Protein AF-A0A9X3GA87-F1 (afdb_monomer_lite)

Foldseek 3Di:
DDDPDDDPCLLPPVLLVVLVVLLVVLVVQLVVCVVVVVVVSNVVSVVSNVVSVVSNVVSVVVNVVVVVVVVVVVD

Structure (mmCIF, N/CA/C/O backbone):
data_AF-A0A9X3GA87-F1
#
_entry.id   AF-A0A9X3GA87-F1
#
loop_
_atom_site.group_PDB
_atom_site.id
_atom_site.type_symbol
_atom_site.label_atom_id
_atom_site.label_alt_id
_atom_site.label_comp_id
_atom_site.label_asym_id
_atom_site.label_entity_id
_atom_site.label_seq_id
_atom_site.pdbx_PDB_ins_code
_atom_site.Cartn_x
_atom_site.Cartn_y
_atom_site.Cartn_z
_atom_site.occupancy
_atom_site.B_iso_or_equiv
_atom_site.auth_seq_id
_atom_site.auth_comp_id
_atom_site.auth_asym_id
_atom_site.auth_atom_id
_atom_site.pdbx_PDB_model_num
ATOM 1 N N . MET A 1 1 ? 0.996 -2.528 -31.679 1.00 45.44 1 MET A N 1
ATOM 2 C CA . MET A 1 1 ? 0.406 -2.245 -30.352 1.00 45.44 1 MET A CA 1
ATOM 3 C C . MET A 1 1 ? 1.231 -1.147 -29.710 1.00 45.44 1 MET A C 1
ATOM 5 O O . MET A 1 1 ? 2.431 -1.340 -29.570 1.00 45.44 1 MET A O 1
ATOM 9 N N . ALA A 1 2 ? 0.639 0.012 -29.413 1.00 55.84 2 ALA A N 1
ATOM 10 C CA . ALA A 1 2 ? 1.348 1.066 -28.690 1.00 55.84 2 ALA A CA 1
ATOM 11 C C . ALA A 1 2 ? 1.732 0.536 -27.302 1.00 55.84 2 ALA A C 1
ATOM 13 O O . ALA A 1 2 ? 0.889 -0.047 -26.617 1.00 55.84 2 ALA A O 1
ATOM 14 N N . ALA A 1 3 ? 2.996 0.697 -26.903 1.00 58.34 3 ALA A N 1
ATOM 15 C CA . ALA A 1 3 ? 3.379 0.435 -25.524 1.00 58.34 3 ALA A CA 1
ATOM 16 C C . ALA A 1 3 ? 2.508 1.329 -24.620 1.00 58.34 3 ALA A C 1
ATOM 18 O O . ALA A 1 3 ? 2.345 2.510 -24.943 1.00 58.34 3 ALA A O 1
ATOM 19 N N . PRO A 1 4 ? 1.919 0.799 -23.531 1.00 69.44 4 PRO A N 1
ATOM 20 C CA . PRO A 1 4 ? 1.176 1.621 -22.584 1.00 69.44 4 PRO A CA 1
ATOM 21 C C . PRO A 1 4 ? 2.023 2.833 -22.191 1.00 69.44 4 PRO A C 1
ATOM 23 O O . PRO A 1 4 ? 3.219 2.675 -21.940 1.00 69.44 4 PRO A O 1
ATOM 26 N N . PHE A 1 5 ? 1.432 4.030 -22.168 1.00 67.69 5 PHE A N 1
ATOM 27 C CA . PHE A 1 5 ? 2.141 5.225 -21.718 1.00 67.69 5 PHE A C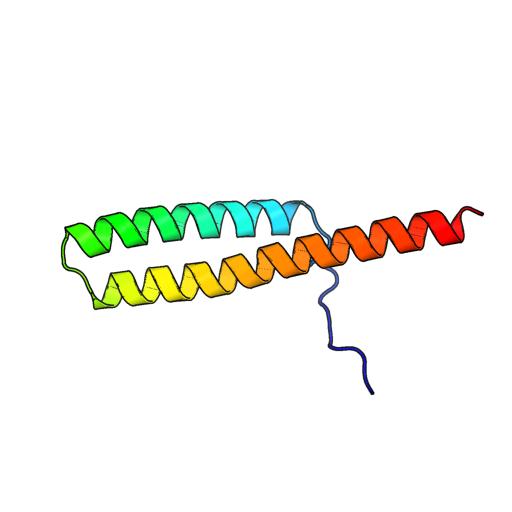A 1
ATOM 28 C C . PHE A 1 5 ? 2.551 5.038 -20.256 1.00 67.69 5 PHE A C 1
ATOM 30 O O . PHE A 1 5 ? 1.724 4.715 -19.403 1.00 67.69 5 PHE A O 1
ATOM 37 N N . ARG A 1 6 ? 3.843 5.205 -19.979 1.00 67.00 6 ARG A N 1
ATOM 38 C CA . ARG A 1 6 ? 4.456 4.926 -18.678 1.00 67.00 6 ARG A CA 1
ATOM 39 C C . ARG A 1 6 ? 5.199 6.187 -18.250 1.00 67.00 6 ARG A C 1
ATOM 41 O O . ARG A 1 6 ? 6.202 6.522 -18.880 1.00 67.00 6 ARG A O 1
ATOM 48 N N . PRO A 1 7 ? 4.689 6.936 -17.258 1.00 69.69 7 PRO A N 1
ATOM 49 C CA . PRO A 1 7 ? 5.276 8.215 -16.900 1.00 69.69 7 PRO A CA 1
ATOM 50 C C . PRO A 1 7 ? 6.739 8.053 -16.458 1.00 69.69 7 PRO A C 1
ATOM 52 O O . PRO A 1 7 ? 7.040 7.144 -15.683 1.00 69.69 7 PRO A O 1
ATOM 55 N N . PRO A 1 8 ? 7.653 8.944 -16.877 1.00 71.00 8 PRO A N 1
ATOM 56 C CA . PRO A 1 8 ? 9.092 8.798 -16.627 1.00 71.00 8 PRO A CA 1
ATOM 57 C C . PRO A 1 8 ? 9.467 8.822 -15.137 1.00 71.00 8 PRO A C 1
ATOM 59 O O . PRO A 1 8 ? 10.528 8.342 -14.750 1.00 71.00 8 PRO A O 1
ATOM 62 N N . TRP A 1 9 ? 8.588 9.340 -14.276 1.00 74.31 9 TRP A N 1
ATOM 63 C CA . TRP A 1 9 ? 8.795 9.380 -12.830 1.00 74.31 9 TRP A CA 1
ATOM 64 C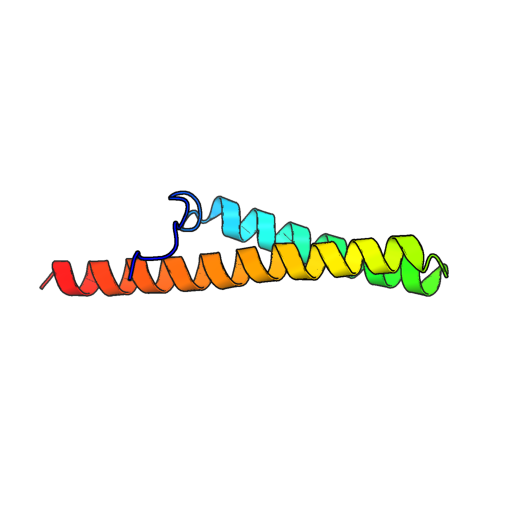 C . TRP A 1 9 ? 8.548 8.039 -12.120 1.00 74.31 9 TRP A C 1
ATOM 66 O O . TRP A 1 9 ? 8.950 7.902 -10.967 1.00 74.31 9 TRP A O 1
ATOM 76 N N . PHE A 1 10 ? 7.951 7.031 -12.771 1.00 73.69 10 PHE A N 1
ATOM 77 C CA . PHE A 1 10 ? 7.662 5.732 -12.141 1.00 73.69 10 PHE A CA 1
ATOM 78 C C . PHE A 1 10 ? 8.916 4.968 -11.693 1.00 73.69 10 PHE A C 1
ATOM 80 O O . PHE A 1 10 ? 8.843 4.215 -10.730 1.00 73.69 10 PHE A O 1
ATOM 87 N N . GLY A 1 11 ? 10.069 5.158 -12.339 1.00 69.94 11 GLY A N 1
ATOM 88 C CA . GLY A 1 11 ? 11.334 4.526 -11.930 1.00 69.94 11 GLY A CA 1
ATOM 89 C C . GLY A 1 11 ? 12.029 5.206 -10.741 1.00 69.94 11 GLY A C 1
ATOM 90 O O . GLY A 1 11 ? 13.026 4.697 -10.229 1.00 69.94 11 GLY A O 1
ATOM 91 N N . ASN A 1 12 ? 11.532 6.361 -10.281 1.00 83.88 12 ASN A N 1
ATOM 92 C CA . ASN A 1 12 ? 12.187 7.140 -9.235 1.00 83.88 12 ASN A CA 1
ATOM 93 C C . ASN A 1 12 ? 11.970 6.514 -7.843 1.00 83.88 12 ASN A C 1
ATOM 95 O O . ASN A 1 12 ? 10.838 6.269 -7.423 1.00 83.88 12 ASN A O 1
ATOM 99 N N . ARG A 1 13 ? 13.059 6.343 -7.077 1.00 82.88 13 ARG A N 1
ATOM 100 C CA . ARG A 1 13 ? 13.037 5.890 -5.670 1.00 82.88 13 ARG A CA 1
ATOM 101 C C . ARG A 1 13 ? 12.094 6.715 -4.795 1.00 82.88 13 ARG A C 1
ATOM 103 O O . ARG A 1 13 ? 11.461 6.159 -3.903 1.00 82.88 13 ARG A O 1
ATOM 110 N N . GLY A 1 14 ? 11.973 8.018 -5.062 1.00 86.31 14 GLY A N 1
ATOM 111 C CA . GLY A 1 14 ? 11.049 8.887 -4.331 1.00 86.31 14 GLY A CA 1
ATOM 112 C C . GLY A 1 14 ? 9.594 8.433 -4.458 1.00 86.31 14 GLY A C 1
ATOM 113 O O . GLY A 1 14 ? 8.873 8.393 -3.469 1.00 86.31 14 GLY A O 1
ATOM 114 N N . VAL A 1 15 ? 9.178 8.000 -5.649 1.00 86.56 15 VAL A N 1
ATOM 115 C CA . VAL A 1 15 ? 7.811 7.520 -5.898 1.00 86.56 15 VAL A CA 1
ATOM 116 C C . VAL A 1 15 ? 7.565 6.181 -5.206 1.00 86.56 15 VAL A C 1
ATOM 118 O O . VAL A 1 15 ? 6.495 5.990 -4.640 1.00 86.56 15 VAL A O 1
ATOM 121 N N . GLN A 1 16 ? 8.564 5.292 -5.161 1.00 89.69 16 GLN A N 1
ATOM 122 C CA . GLN A 1 16 ? 8.485 4.024 -4.418 1.00 89.69 16 GLN A CA 1
ATOM 123 C C . GLN A 1 16 ? 8.282 4.261 -2.922 1.00 89.69 16 GLN A C 1
ATOM 125 O O . GLN A 1 16 ? 7.413 3.646 -2.310 1.00 89.69 16 GLN A O 1
ATOM 130 N N . LEU A 1 17 ? 9.056 5.180 -2.339 1.00 92.62 17 LEU A N 1
ATOM 131 C CA . LEU A 1 17 ? 8.932 5.538 -0.928 1.00 92.62 17 LEU A CA 1
ATOM 132 C C . LEU A 1 17 ? 7.575 6.176 -0.631 1.00 92.62 17 LEU A C 1
ATOM 134 O O . LEU A 1 17 ? 6.900 5.752 0.301 1.00 92.62 17 LEU A O 1
ATOM 138 N N . LEU A 1 18 ? 7.147 7.147 -1.443 1.00 92.75 18 LEU A N 1
ATOM 139 C CA . LEU A 1 18 ? 5.855 7.811 -1.266 1.00 92.75 18 LEU A CA 1
ATOM 140 C C . LEU A 1 18 ? 4.689 6.827 -1.399 1.00 92.75 18 LEU A C 1
ATOM 142 O O . LEU A 1 18 ? 3.807 6.815 -0.545 1.00 92.75 18 LEU A O 1
ATOM 146 N N . ALA A 1 19 ? 4.703 5.972 -2.424 1.00 92.12 19 ALA A N 1
ATOM 147 C CA . ALA A 1 19 ? 3.676 4.954 -2.615 1.00 92.12 19 ALA A CA 1
ATOM 148 C C . ALA A 1 19 ? 3.678 3.935 -1.466 1.00 92.12 19 ALA A C 1
ATOM 150 O O . ALA A 1 19 ? 2.618 3.605 -0.943 1.00 92.12 19 ALA A O 1
ATOM 151 N N . GLY A 1 20 ? 4.853 3.486 -1.014 1.00 93.69 20 GLY A N 1
ATOM 152 C CA . GLY A 1 20 ? 4.980 2.574 0.124 1.00 93.69 20 GLY A CA 1
ATOM 153 C C . GLY A 1 20 ? 4.445 3.162 1.430 1.00 93.69 20 GLY A C 1
ATOM 154 O O . GLY A 1 20 ? 3.664 2.512 2.124 1.00 93.69 20 GLY A O 1
ATOM 155 N N . VAL A 1 21 ? 4.799 4.413 1.742 1.00 96.75 21 VAL A N 1
ATOM 156 C CA . VAL A 1 21 ? 4.279 5.125 2.921 1.00 96.75 21 VAL A CA 1
ATOM 157 C C . VAL A 1 21 ? 2.768 5.323 2.812 1.00 96.75 21 VAL A C 1
ATOM 159 O O . VAL A 1 21 ? 2.055 5.095 3.787 1.00 96.75 21 VAL A O 1
ATOM 162 N N . ALA A 1 22 ? 2.259 5.683 1.631 1.00 95.50 22 ALA A N 1
ATOM 163 C CA . ALA A 1 22 ? 0.828 5.851 1.405 1.00 95.50 22 ALA A CA 1
ATOM 164 C C . ALA A 1 22 ? 0.050 4.537 1.588 1.00 95.50 22 ALA A C 1
ATOM 166 O O . ALA A 1 22 ? -1.025 4.549 2.188 1.00 95.50 22 ALA A O 1
ATOM 167 N N . VAL A 1 23 ? 0.591 3.401 1.133 1.00 96.19 23 VAL A N 1
ATOM 168 C CA . VAL A 1 23 ? 0.008 2.071 1.384 1.00 96.19 23 VAL A CA 1
ATOM 169 C C . VAL A 1 23 ? -0.035 1.773 2.880 1.00 96.19 23 VAL A C 1
ATOM 171 O O . VAL A 1 23 ? -1.092 1.421 3.398 1.00 96.19 23 VAL A O 1
ATOM 174 N N . ALA A 1 24 ? 1.084 1.949 3.588 1.00 97.25 24 ALA A N 1
ATOM 175 C CA . ALA A 1 24 ? 1.153 1.683 5.024 1.00 97.25 24 ALA A CA 1
ATOM 176 C C . ALA A 1 24 ? 0.163 2.555 5.813 1.00 97.25 24 ALA A C 1
ATOM 178 O O . ALA A 1 24 ? -0.567 2.051 6.664 1.00 97.25 24 ALA A O 1
ATOM 179 N N . TYR A 1 25 ? 0.087 3.846 5.480 1.00 97.12 25 TYR A N 1
ATOM 180 C CA . TYR A 1 25 ? -0.857 4.777 6.088 1.00 97.12 25 TYR A CA 1
ATOM 181 C C . TYR A 1 25 ? -2.311 4.344 5.874 1.00 97.12 25 TYR A C 1
ATOM 183 O O . TYR A 1 25 ? -3.078 4.263 6.832 1.00 97.12 25 TYR A O 1
ATOM 191 N N . ASN A 1 26 ? -2.689 4.025 4.632 1.00 95.31 26 ASN A N 1
ATOM 192 C CA . ASN A 1 26 ? -4.065 3.642 4.326 1.00 95.31 26 ASN A CA 1
ATOM 193 C C . ASN A 1 26 ? -4.455 2.297 4.950 1.00 95.31 26 ASN A C 1
ATOM 195 O O . ASN A 1 26 ? -5.605 2.147 5.349 1.00 95.31 26 ASN A O 1
ATOM 199 N N . LEU A 1 27 ? -3.521 1.355 5.107 1.00 96.00 27 LEU A N 1
ATOM 200 C CA . LEU A 1 27 ? -3.768 0.105 5.832 1.00 96.00 27 LEU A CA 1
ATOM 201 C C . LEU A 1 27 ? -4.046 0.349 7.318 1.00 96.00 27 LEU A C 1
ATOM 203 O O . LEU A 1 27 ? -4.989 -0.219 7.862 1.00 96.00 27 LEU A O 1
ATOM 207 N N . VAL A 1 28 ? -3.261 1.213 7.968 1.00 97.56 28 VAL A N 1
ATOM 208 C CA . VAL A 1 28 ? -3.500 1.578 9.373 1.00 97.56 28 VAL A CA 1
ATOM 209 C C . VAL A 1 28 ? -4.848 2.285 9.516 1.00 97.56 28 VAL A C 1
ATOM 211 O O . VAL A 1 28 ? -5.652 1.897 10.360 1.00 97.56 28 VAL A O 1
ATOM 214 N N . ALA A 1 29 ? -5.130 3.271 8.658 1.00 94.88 29 ALA A N 1
ATOM 215 C CA . ALA A 1 29 ? -6.406 3.983 8.661 1.00 94.88 29 ALA A CA 1
ATOM 216 C C . ALA A 1 29 ? -7.594 3.040 8.415 1.00 94.88 29 ALA A C 1
ATOM 218 O O . ALA A 1 29 ? -8.603 3.143 9.106 1.00 94.88 29 ALA A O 1
ATOM 219 N N . LEU A 1 30 ? -7.462 2.089 7.485 1.00 96.25 30 LEU A N 1
ATOM 220 C CA . LEU A 1 30 ? -8.473 1.070 7.209 1.00 96.25 30 LEU A CA 1
ATOM 221 C C . LEU A 1 30 ? -8.805 0.256 8.463 1.00 96.25 30 LEU A C 1
ATOM 223 O O . LEU A 1 30 ? -9.979 0.085 8.777 1.00 96.25 30 LEU A O 1
ATOM 227 N N . VAL A 1 31 ? -7.790 -0.230 9.181 1.00 96.81 31 VAL A N 1
ATOM 228 C CA . VAL A 1 31 ? -7.999 -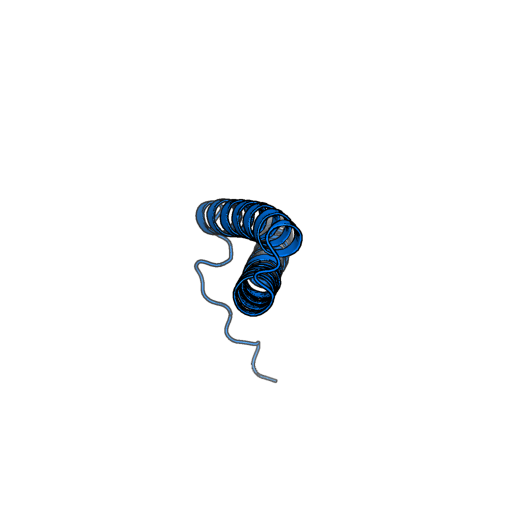1.031 10.397 1.00 96.81 31 VAL A CA 1
ATOM 229 C C . VAL A 1 31 ? -8.698 -0.211 11.480 1.00 96.81 31 VAL A C 1
ATOM 231 O O . VAL A 1 31 ? -9.657 -0.701 12.068 1.00 96.81 31 VAL A O 1
ATOM 234 N N . LEU A 1 32 ? -8.270 1.035 11.710 1.00 97.50 32 LEU A N 1
ATOM 235 C CA . LEU A 1 32 ? -8.904 1.913 12.700 1.00 97.50 32 LEU A CA 1
ATOM 236 C C . LEU A 1 32 ? -10.378 2.172 12.350 1.00 97.50 32 LEU A C 1
ATOM 238 O O . LEU A 1 32 ? -11.256 1.926 13.168 1.00 97.50 32 LEU A O 1
ATOM 242 N N . ARG A 1 33 ? -10.660 2.536 11.095 1.00 94.06 33 ARG A N 1
ATOM 243 C CA . ARG A 1 33 ? -12.022 2.808 10.606 1.00 94.06 33 ARG A CA 1
ATOM 244 C C . ARG A 1 33 ? -12.932 1.578 10.659 1.0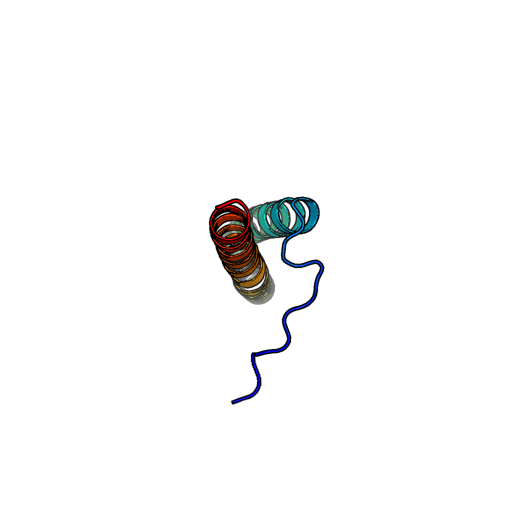0 94.06 33 ARG A C 1
ATOM 246 O O . ARG A 1 33 ? -14.123 1.714 10.914 1.00 94.06 33 ARG A O 1
ATOM 253 N N . LEU A 1 34 ? -12.393 0.375 10.438 1.00 95.88 34 LEU A N 1
ATOM 254 C CA . LEU A 1 34 ? -13.140 -0.879 10.596 1.00 95.88 34 LEU A CA 1
ATOM 255 C C . LEU A 1 34 ? -13.524 -1.138 12.056 1.00 95.88 34 LEU A C 1
ATOM 257 O O . LEU A 1 34 ? -14.643 -1.577 12.315 1.00 95.88 34 LEU A O 1
ATOM 261 N N . VAL A 1 35 ? -12.610 -0.873 12.995 1.00 97.00 35 VAL A N 1
ATOM 262 C CA . VAL A 1 35 ? -12.871 -1.013 14.437 1.00 97.00 35 VAL A CA 1
ATOM 263 C C . VAL A 1 35 ? -13.899 0.019 14.907 1.00 97.00 35 VAL A C 1
ATOM 265 O O . VAL A 1 35 ? -14.784 -0.327 15.686 1.00 97.00 35 VAL A O 1
ATOM 268 N N . ASP A 1 36 ? -13.838 1.239 14.372 1.00 96.56 36 ASP A N 1
ATOM 269 C CA . ASP A 1 36 ? -14.772 2.326 14.689 1.00 96.56 36 ASP A CA 1
ATOM 270 C C . ASP A 1 36 ? -16.133 2.196 13.969 1.00 96.56 36 ASP A C 1
ATOM 272 O O . A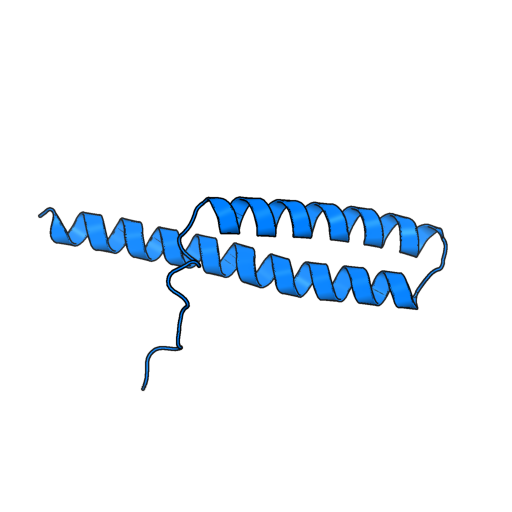SP A 1 36 ? -17.057 2.968 14.225 1.00 96.56 36 ASP A O 1
ATOM 276 N N . GLY A 1 37 ? -16.297 1.208 13.080 1.00 95.25 37 GLY A N 1
ATOM 277 C CA . GLY A 1 37 ? -17.536 0.987 12.325 1.00 95.25 37 GLY A CA 1
ATOM 278 C C . GLY A 1 37 ? -17.796 2.022 11.222 1.00 95.25 37 GLY A C 1
ATOM 279 O O . GLY A 1 37 ? -18.913 2.119 10.708 1.00 95.25 37 GLY A O 1
ATOM 280 N N . GLU A 1 38 ? -16.779 2.785 10.819 1.00 95.75 38 GLU A N 1
ATOM 281 C CA . GLU A 1 38 ? -16.847 3.785 9.753 1.00 95.75 38 GLU A CA 1
ATOM 282 C C . GLU A 1 38 ? -16.713 3.136 8.364 1.00 95.75 38 GLU A C 1
ATOM 284 O O . GLU A 1 38 ? -15.727 3.316 7.648 1.00 95.75 38 GLU A O 1
ATOM 289 N N . TRP A 1 39 ? -17.716 2.360 7.947 1.00 92.94 39 TRP A N 1
ATOM 290 C CA . TRP A 1 39 ? -17.639 1.521 6.739 1.00 92.94 39 TRP A CA 1
ATOM 291 C C . TRP A 1 39 ? -17.345 2.286 5.439 1.00 92.94 39 TRP A C 1
ATOM 293 O O . TRP A 1 39 ? -16.619 1.784 4.580 1.00 92.94 39 TRP A O 1
ATOM 303 N N . GLY A 1 40 ? -17.891 3.497 5.284 1.00 94.62 40 GLY A N 1
ATOM 304 C CA . GLY A 1 40 ? -17.662 4.327 4.095 1.00 94.62 40 GLY A CA 1
ATOM 305 C C . GLY A 1 40 ? -16.212 4.801 3.993 1.00 94.62 40 GLY A C 1
ATOM 306 O O . GLY A 1 40 ? -15.565 4.655 2.955 1.00 94.62 40 GLY A O 1
ATOM 307 N N . GLU A 1 41 ? -15.674 5.297 5.102 1.00 93.81 41 GLU A N 1
ATOM 308 C CA . GLU A 1 41 ? -14.286 5.738 5.197 1.00 93.81 41 GLU A CA 1
ATOM 309 C C . GLU A 1 41 ? -13.311 4.555 5.119 1.00 93.81 41 GLU A C 1
ATOM 311 O O . GLU A 1 41 ? -12.260 4.656 4.481 1.00 93.81 41 GLU A O 1
ATOM 316 N N . ALA A 1 42 ? -13.662 3.407 5.704 1.00 94.00 42 ALA A N 1
ATOM 317 C CA . ALA A 1 42 ? -12.906 2.167 5.566 1.00 94.00 42 ALA A CA 1
ATOM 318 C C . ALA A 1 42 ? -12.814 1.740 4.092 1.00 94.00 42 ALA A C 1
ATOM 320 O O . ALA A 1 42 ? -11.719 1.483 3.590 1.00 94.00 42 ALA A O 1
ATOM 321 N N . PHE A 1 43 ? -13.931 1.740 3.357 1.00 95.50 43 PHE A N 1
ATOM 322 C CA . PHE A 1 43 ? -13.919 1.453 1.921 1.00 95.50 43 PHE A CA 1
ATOM 323 C C . PHE A 1 43 ? -12.999 2.410 1.151 1.00 95.50 43 PHE A C 1
ATOM 325 O O . PHE A 1 43 ? -12.222 1.972 0.301 1.00 95.50 43 PHE A O 1
ATOM 332 N 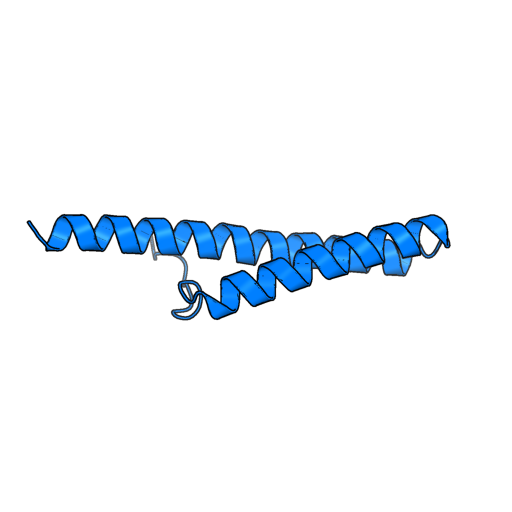N . LEU A 1 44 ? -13.036 3.704 1.474 1.00 96.06 44 LEU A N 1
ATOM 333 C CA . LEU A 1 44 ? -12.183 4.692 0.823 1.00 96.06 44 LEU A CA 1
ATOM 334 C C . LEU A 1 44 ? -10.690 4.439 1.106 1.00 96.06 44 LEU A C 1
ATOM 336 O O . LEU A 1 44 ? -9.884 4.446 0.175 1.00 96.06 44 LEU A O 1
ATOM 340 N N . SER A 1 45 ? -10.316 4.142 2.355 1.00 94.25 45 SER A N 1
ATOM 341 C CA . SER A 1 45 ? -8.943 3.746 2.717 1.00 94.25 45 SER A CA 1
ATOM 342 C C . SER A 1 45 ? -8.498 2.473 1.995 1.00 94.25 45 SER A C 1
ATOM 344 O O . SER A 1 45 ? -7.353 2.371 1.546 1.00 94.25 45 SER A O 1
ATOM 346 N N . PHE A 1 46 ? -9.399 1.506 1.828 1.00 95.31 46 PHE A N 1
ATOM 347 C CA . PHE A 1 46 ? -9.122 0.306 1.046 1.00 95.31 46 PHE A CA 1
ATOM 348 C C . PHE A 1 46 ? -8.876 0.635 -0.434 1.00 95.31 46 PHE A C 1
ATOM 350 O O . PHE A 1 46 ? -7.873 0.199 -1.001 1.00 95.31 46 PHE A O 1
ATOM 357 N N . ALA A 1 47 ? -9.729 1.452 -1.056 1.00 97.12 47 ALA A N 1
ATOM 358 C CA . ALA A 1 47 ? -9.567 1.853 -2.452 1.00 97.12 47 ALA A CA 1
ATOM 359 C C . ALA A 1 47 ? -8.221 2.561 -2.682 1.00 97.12 47 ALA A C 1
ATOM 361 O O . ALA A 1 47 ? -7.487 2.221 -3.614 1.00 97.12 47 ALA A O 1
ATOM 362 N N . TRP A 1 48 ? -7.844 3.477 -1.787 1.00 96.50 48 TRP A N 1
ATOM 363 C CA . TRP A 1 48 ? -6.541 4.139 -1.840 1.00 96.50 48 TRP A CA 1
ATOM 364 C C . TRP A 1 48 ? -5.377 3.170 -1.643 1.00 96.50 48 TRP A C 1
ATOM 366 O O . TRP A 1 48 ? -4.392 3.258 -2.375 1.00 96.50 48 TRP A O 1
ATOM 376 N N . THR A 1 49 ? -5.500 2.203 -0.730 1.00 96.25 49 THR A N 1
ATOM 377 C CA . THR A 1 49 ? -4.509 1.125 -0.574 1.00 96.25 49 THR A CA 1
ATOM 378 C C . THR A 1 49 ? -4.272 0.390 -1.895 1.00 96.25 49 THR A C 1
ATOM 380 O O . THR A 1 49 ? -3.122 0.183 -2.277 1.00 96.25 49 THR A O 1
ATOM 383 N N . VAL A 1 50 ? -5.334 0.034 -2.626 1.00 96.94 50 VAL A N 1
ATOM 384 C CA . VAL A 1 50 ? -5.223 -0.662 -3.919 1.00 96.94 50 VAL A CA 1
ATOM 385 C C . VAL A 1 50 ? -4.543 0.218 -4.970 1.00 96.94 50 VAL A C 1
ATOM 387 O O . VAL A 1 50 ? -3.640 -0.249 -5.664 1.00 96.94 50 VAL A O 1
ATOM 390 N N . VAL A 1 51 ? -4.924 1.496 -5.062 1.00 95.19 51 VAL A N 1
ATOM 391 C CA . VAL A 1 51 ? -4.326 2.448 -6.014 1.00 95.19 51 VAL A CA 1
ATOM 392 C C . VAL A 1 51 ? -2.832 2.628 -5.744 1.00 95.19 51 VAL A C 1
ATOM 394 O O . VAL A 1 51 ? -2.016 2.457 -6.652 1.00 95.19 51 VAL A O 1
ATOM 397 N N . PHE A 1 52 ? -2.444 2.925 -4.502 1.00 94.31 52 PHE A N 1
ATOM 398 C CA . PHE A 1 52 ? -1.034 3.111 -4.157 1.00 94.31 52 PHE A CA 1
ATOM 399 C C . PHE A 1 52 ? -0.241 1.803 -4.226 1.00 94.31 52 PHE A C 1
ATOM 401 O O . PHE A 1 52 ? 0.917 1.818 -4.641 1.00 94.31 52 PHE A O 1
ATOM 408 N N . GLY A 1 53 ? -0.864 0.668 -3.904 1.00 93.81 53 GLY A N 1
ATOM 409 C CA . GLY A 1 53 ? -0.265 -0.656 -4.054 1.00 93.81 53 GLY A CA 1
ATOM 410 C C . GLY A 1 53 ? 0.051 -0.974 -5.512 1.00 93.81 53 GLY A C 1
ATOM 411 O O . GLY A 1 53 ? 1.158 -1.412 -5.820 1.00 93.81 53 GLY A O 1
ATOM 412 N N . TYR A 1 54 ? -0.872 -0.672 -6.427 1.00 92.31 54 TYR A N 1
ATOM 413 C CA . TYR A 1 54 ? -0.629 -0.799 -7.861 1.00 92.31 54 TYR A CA 1
ATOM 414 C C . TYR A 1 54 ? 0.530 0.095 -8.323 1.00 92.31 54 TYR A C 1
ATOM 416 O O . TYR A 1 54 ? 1.440 -0.385 -9.000 1.00 92.31 54 TYR A O 1
ATOM 424 N N . VAL A 1 55 ? 0.544 1.370 -7.914 1.00 90.69 55 VAL A N 1
ATOM 425 C CA . VAL A 1 55 ? 1.634 2.304 -8.251 1.00 90.69 55 VAL A CA 1
ATOM 426 C C . VAL A 1 55 ? 2.981 1.787 -7.745 1.00 90.69 55 VAL A C 1
ATOM 428 O O . VAL A 1 55 ? 3.963 1.821 -8.486 1.00 90.69 55 VAL A O 1
ATOM 431 N N . LEU A 1 56 ? 3.032 1.271 -6.516 1.00 90.19 56 LEU A N 1
ATOM 432 C CA . LEU A 1 56 ? 4.244 0.708 -5.928 1.00 90.19 56 LEU A CA 1
ATOM 433 C C . LEU A 1 56 ? 4.740 -0.512 -6.713 1.00 90.19 56 LEU A C 1
ATOM 435 O O . LEU A 1 56 ? 5.910 -0.562 -7.091 1.00 90.19 56 LEU A O 1
ATOM 439 N N . VAL A 1 57 ? 3.860 -1.480 -6.983 1.00 91.06 57 VAL A N 1
ATOM 440 C CA . VAL A 1 57 ? 4.204 -2.704 -7.726 1.00 91.06 57 VAL A CA 1
ATOM 441 C C . VAL A 1 57 ? 4.713 -2.364 -9.119 1.00 91.06 57 VAL A C 1
ATOM 443 O O . VAL A 1 57 ? 5.757 -2.866 -9.538 1.00 91.06 57 VAL A O 1
ATOM 446 N N . GLU A 1 58 ? 4.010 -1.485 -9.824 1.00 89.44 58 GLU A N 1
ATOM 447 C CA . GLU A 1 58 ? 4.391 -1.110 -11.176 1.00 89.44 58 GLU A CA 1
ATOM 448 C C . GLU A 1 58 ? 5.707 -0.314 -11.167 1.00 89.44 58 GLU A C 1
ATOM 450 O O . GLU A 1 58 ? 6.595 -0.593 -11.968 1.00 89.44 58 GLU A O 1
ATOM 455 N N . SER A 1 59 ? 5.920 0.576 -10.191 1.00 85.69 59 SER A N 1
ATOM 456 C CA . SER A 1 59 ? 7.193 1.286 -9.995 1.00 85.69 59 SER A CA 1
ATOM 457 C C . SER A 1 59 ? 8.379 0.344 -9.747 1.00 85.69 59 SER A C 1
ATOM 459 O O . SER A 1 59 ? 9.466 0.545 -10.297 1.00 85.69 59 SER A O 1
ATOM 461 N N . LEU A 1 60 ? 8.185 -0.714 -8.955 1.00 87.44 60 LEU A N 1
ATOM 462 C CA . LEU A 1 60 ? 9.211 -1.735 -8.725 1.00 87.44 60 LEU A CA 1
ATOM 463 C C . LEU A 1 60 ? 9.485 -2.554 -9.991 1.00 87.44 60 LEU A C 1
ATOM 465 O O . LEU A 1 60 ? 10.644 -2.798 -10.336 1.00 87.44 60 LEU A O 1
ATOM 469 N N . ARG A 1 61 ? 8.429 -2.941 -10.716 1.00 86.94 61 ARG A N 1
ATOM 470 C CA . ARG A 1 61 ? 8.539 -3.658 -11.991 1.00 86.94 61 ARG A CA 1
ATOM 471 C C . ARG A 1 61 ? 9.301 -2.837 -13.031 1.00 86.94 61 ARG A C 1
ATOM 473 O O . ARG A 1 61 ? 10.147 -3.394 -13.726 1.00 86.94 61 ARG A O 1
ATOM 480 N N . PHE A 1 62 ? 9.038 -1.532 -13.105 1.00 81.19 62 PHE A N 1
ATOM 481 C CA . PHE A 1 62 ? 9.757 -0.602 -13.977 1.00 81.19 62 PHE A CA 1
ATOM 482 C C . PHE A 1 62 ? 11.236 -0.575 -13.698 1.00 81.19 62 PHE A C 1
ATOM 484 O O . PHE A 1 62 ? 12.041 -0.713 -14.613 1.00 81.19 62 PHE A O 1
ATOM 491 N N . ARG A 1 63 ? 11.585 -0.411 -12.429 1.00 81.94 63 ARG A N 1
ATOM 492 C CA . ARG A 1 63 ? 12.978 -0.308 -12.041 1.00 81.94 63 ARG A CA 1
ATOM 493 C C . ARG A 1 63 ? 13.743 -1.582 -12.378 1.00 81.94 63 ARG A C 1
ATOM 495 O O . ARG A 1 63 ? 14.797 -1.505 -12.987 1.00 81.94 63 ARG A O 1
ATOM 502 N N . LYS A 1 64 ? 13.134 -2.748 -12.143 1.00 82.19 64 LYS A N 1
ATOM 503 C CA . LYS A 1 64 ? 13.695 -4.035 -12.575 1.00 82.19 64 LYS A CA 1
ATOM 504 C C . LYS A 1 64 ? 13.904 -4.121 -14.097 1.00 82.19 64 LYS A C 1
ATOM 506 O O . LYS A 1 64 ? 14.876 -4.720 -14.538 1.00 82.19 64 LYS A O 1
ATOM 511 N N . GLN A 1 65 ? 13.002 -3.550 -14.902 1.00 82.06 65 GLN A N 1
ATOM 512 C CA . GLN A 1 65 ? 13.150 -3.499 -16.367 1.00 82.06 65 GLN A CA 1
ATOM 513 C C . GLN A 1 65 ? 14.260 -2.535 -16.808 1.00 82.06 65 GLN A C 1
ATOM 515 O O . GLN A 1 65 ? 14.959 -2.828 -17.772 1.00 82.06 65 GLN A O 1
ATOM 520 N N . GLN A 1 66 ? 14.424 -1.405 -16.114 1.00 76.12 66 GLN A N 1
ATOM 521 C CA . GLN A 1 66 ? 15.503 -0.449 -16.372 1.00 76.12 66 GLN A CA 1
ATOM 522 C C . GLN A 1 66 ? 16.871 -1.036 -16.016 1.00 76.12 66 GLN A C 1
ATOM 524 O O . GLN A 1 66 ? 17.776 -0.957 -16.840 1.00 76.12 66 GLN A O 1
ATOM 529 N N . ASP A 1 67 ? 16.985 -1.676 -14.850 1.00 77.44 67 ASP A N 1
ATOM 530 C CA . ASP A 1 67 ? 18.219 -2.326 -14.400 1.00 77.44 67 ASP A CA 1
ATOM 531 C C . ASP A 1 67 ? 18.635 -3.435 -15.399 1.00 77.44 67 ASP A C 1
ATOM 533 O O . ASP A 1 67 ? 19.757 -3.439 -15.892 1.00 77.44 67 ASP A O 1
ATOM 537 N N . ALA A 1 68 ? 17.701 -4.299 -15.827 1.00 74.00 68 ALA A N 1
ATOM 538 C CA . ALA A 1 68 ? 17.984 -5.362 -16.806 1.00 74.00 68 ALA A CA 1
ATOM 539 C C . ALA A 1 68 ? 18.347 -4.846 -18.217 1.00 74.00 68 ALA A C 1
ATOM 541 O O . ALA A 1 68 ? 19.106 -5.487 -18.945 1.00 74.00 68 ALA A O 1
ATOM 542 N N . GLY A 1 69 ? 17.791 -3.701 -18.626 1.00 63.69 69 GLY A N 1
ATOM 543 C CA . GLY A 1 69 ? 18.122 -3.059 -19.900 1.00 63.69 69 GLY A CA 1
ATOM 544 C C . GLY A 1 69 ? 19.481 -2.352 -19.886 1.00 63.69 69 GLY A C 1
ATOM 545 O O . GLY A 1 69 ? 20.129 -2.286 -20.927 1.00 63.69 69 GLY A O 1
ATOM 546 N N . GLN A 1 70 ? 19.924 -1.853 -18.726 1.00 60.62 70 GLN A N 1
ATOM 547 C CA . GLN A 1 70 ? 21.262 -1.279 -18.553 1.00 60.62 70 GLN A CA 1
ATOM 548 C C . GLN A 1 70 ? 22.356 -2.345 -18.616 1.00 60.62 70 GLN A C 1
ATOM 550 O O . GLN A 1 70 ? 23.347 -2.124 -19.305 1.00 60.62 70 GLN A O 1
ATOM 555 N N . ASP A 1 71 ? 22.149 -3.505 -17.988 1.00 58.84 71 ASP A N 1
ATOM 556 C CA . ASP A 1 71 ? 23.130 -4.600 -18.012 1.00 58.84 71 ASP A CA 1
ATOM 557 C C . ASP A 1 71 ? 23.365 -5.147 -19.433 1.00 58.84 71 ASP A C 1
ATOM 559 O O . ASP A 1 71 ? 24.479 -5.517 -19.774 1.00 58.84 71 ASP A O 1
ATOM 563 N N . THR A 1 72 ? 22.348 -5.124 -20.304 1.00 53.56 72 THR A N 1
ATOM 564 C CA . THR A 1 72 ? 22.471 -5.591 -21.704 1.00 53.56 72 THR A CA 1
ATOM 565 C C . THR A 1 72 ? 23.155 -4.567 -22.627 1.00 53.56 72 THR A C 1
ATOM 567 O O . THR A 1 72 ? 23.597 -4.920 -23.713 1.00 53.56 72 THR A O 1
ATOM 570 N N . ALA A 1 73 ? 23.207 -3.287 -22.241 1.00 53.69 73 ALA A N 1
ATOM 571 C CA . ALA A 1 73 ? 23.840 -2.219 -23.027 1.00 53.69 73 ALA A CA 1
ATOM 572 C C . ALA A 1 73 ? 25.304 -1.953 -22.625 1.00 53.69 73 ALA A C 1
ATOM 574 O O . ALA A 1 73 ? 25.963 -1.118 -23.247 1.00 53.69 73 ALA A O 1
ATOM 575 N N . ALA A 1 74 ? 25.774 -2.601 -21.555 1.00 53.41 74 ALA A N 1
ATOM 576 C CA . ALA A 1 74 ? 27.138 -2.507 -21.044 1.00 53.41 74 ALA A CA 1
ATOM 577 C C . ALA A 1 74 ? 28.058 -3.651 -21.525 1.00 53.41 74 ALA A C 1
ATOM 579 O O . ALA A 1 74 ? 29.261 -3.579 -21.270 1.00 53.41 74 ALA A O 1
ATOM 580 N N . ASP A 1 75 ? 27.500 -4.646 -22.225 1.00 46.81 75 ASP A N 1
ATOM 581 C CA . ASP A 1 75 ? 28.206 -5.685 -22.997 1.00 46.81 75 ASP A CA 1
ATOM 582 C C . ASP A 1 75 ? 28.314 -5.292 -24.485 1.00 46.81 75 ASP A C 1
ATOM 584 O O . ASP A 1 75 ? 29.330 -5.658 -25.124 1.00 46.81 75 ASP A O 1
#

Sequence (75 aa):
MAAPFRPPWFGNRGVQLLAGVAVAYNLVALVLRLVDGEWGEAFLSFAWTVVFGYVLVESLRFRKQQDAGQDTAAD

Radius of gyration: 16.46 Å; chains: 1; bounding box: 46×15×45 Å

Secondary structure (DSSP, 8-state):
-PPPP--GGGG-HHHHHHHHHHHHHHHHHHHHHHHTT-HHHHHHHHHHHHHHHHHHHHHHHHHHHHHHHHHHH--

pLDDT: mean 84.54, std 14.43, range [45.44, 97.56]